Protein AF-A0A3A5H5G9-F1 (afdb_monomer_lite)

Secondary structure (DSSP, 8-state):
-GGGSSSEEEEEEE-TT-B-TTT-PBPSEEEEEEEETTS-EEEEEEE-S---HHHHHHHHHHHTT-TTEEEE--TTS-SSEEEEEEE-SSEEEEEEEEEETTEEEEEEEEEEPPPPP-PPP----------------TT---HHHHHHHHHHHHHHHHHHHT-

Radius of gyration: 18.49 Å; chains: 1; bounding box: 50×36×54 Å

Structure (mmCIF, N/CA/C/O backbone):
data_AF-A0A3A5H5G9-F1
#
_entry.id   AF-A0A3A5H5G9-F1
#
loop_
_atom_site.group_PDB
_atom_site.id
_atom_site.type_symbol
_atom_site.label_atom_id
_atom_site.label_alt_id
_atom_site.label_comp_id
_atom_site.label_asym_id
_atom_site.label_entity_id
_atom_site.label_seq_id
_atom_site.pdbx_PDB_ins_code
_atom_site.Cartn_x
_atom_site.Cartn_y
_atom_site.Cartn_z
_atom_site.occupancy
_atom_site.B_iso_or_equiv
_atom_site.auth_seq_id
_atom_site.auth_comp_id
_atom_site.auth_asym_id
_atom_site.auth_atom_id
_atom_site.pdbx_PDB_model_num
ATOM 1 N N . MET A 1 1 ? -12.504 4.705 -5.935 1.00 55.88 1 MET A N 1
ATOM 2 C CA . MET A 1 1 ? -11.274 4.891 -5.132 1.00 55.88 1 MET A CA 1
ATOM 3 C C . MET A 1 1 ? -11.557 4.994 -3.632 1.00 55.88 1 MET A C 1
ATOM 5 O O . MET A 1 1 ? -10.788 4.419 -2.883 1.00 55.88 1 MET A O 1
ATOM 9 N N . ALA A 1 2 ? -12.659 5.605 -3.176 1.00 57.72 2 ALA A N 1
ATOM 10 C CA . ALA A 1 2 ? -12.943 5.769 -1.741 1.00 57.72 2 ALA A CA 1
ATOM 11 C C . ALA A 1 2 ? -13.341 4.500 -0.949 1.00 57.72 2 ALA A C 1
ATOM 13 O O . ALA A 1 2 ? -13.167 4.464 0.260 1.00 57.72 2 ALA A O 1
ATOM 14 N N . ALA A 1 3 ? -13.788 3.431 -1.620 1.00 69.56 3 ALA A N 1
ATOM 15 C CA . ALA A 1 3 ? -14.362 2.232 -0.986 1.00 69.56 3 ALA A CA 1
ATOM 16 C C . ALA A 1 3 ? -13.456 1.481 0.023 1.00 69.56 3 ALA A C 1
ATOM 18 O O . ALA A 1 3 ? -13.912 0.542 0.670 1.00 69.56 3 ALA A O 1
ATOM 19 N N . ALA A 1 4 ? -12.182 1.859 0.169 1.00 71.69 4 ALA A N 1
ATOM 20 C CA . ALA A 1 4 ? -11.299 1.329 1.208 1.00 71.69 4 ALA A CA 1
ATOM 21 C C . ALA A 1 4 ? -11.714 1.714 2.631 1.00 71.69 4 ALA A C 1
ATOM 23 O O . ALA A 1 4 ? -11.489 0.936 3.563 1.00 71.69 4 ALA A O 1
ATOM 24 N N . VAL A 1 5 ? -12.272 2.916 2.790 1.00 76.81 5 VAL A N 1
ATOM 25 C CA . VAL A 1 5 ? -12.586 3.534 4.085 1.00 76.81 5 VAL A CA 1
ATOM 26 C C . VAL A 1 5 ? -14.085 3.796 4.251 1.00 76.81 5 VAL A C 1
ATOM 28 O O . VAL A 1 5 ? -14.472 4.600 5.087 1.00 76.81 5 VAL A O 1
ATOM 31 N N . ASP A 1 6 ? -14.913 3.094 3.467 1.00 77.06 6 ASP A N 1
ATOM 32 C CA . ASP A 1 6 ? -16.340 3.378 3.281 1.00 77.06 6 ASP A CA 1
ATOM 33 C C . ASP A 1 6 ? -16.549 4.764 2.620 1.00 77.06 6 ASP A C 1
ATOM 35 O O . ASP A 1 6 ? -15.922 5.025 1.587 1.00 77.06 6 ASP A O 1
ATOM 39 N N . GLU A 1 7 ? -17.424 5.631 3.142 1.00 72.19 7 GLU A N 1
ATOM 40 C CA . GLU A 1 7 ? -17.511 7.032 2.689 1.00 72.19 7 GLU A CA 1
ATOM 41 C C . GLU A 1 7 ? -16.361 7.845 3.315 1.00 72.19 7 GLU A C 1
ATOM 43 O O . GLU A 1 7 ? -16.201 7.824 4.540 1.00 72.19 7 GLU A O 1
ATOM 48 N N . PRO A 1 8 ? -15.533 8.542 2.513 1.00 71.25 8 PRO A N 1
ATOM 49 C CA . PRO A 1 8 ? -14.397 9.284 3.031 1.00 71.25 8 PRO A CA 1
ATOM 50 C C . PRO A 1 8 ? -14.873 10.613 3.624 1.00 71.25 8 PRO A C 1
ATOM 52 O O . PRO A 1 8 ? -15.578 11.377 2.962 1.00 71.25 8 PRO A O 1
ATOM 55 N N . ASP A 1 9 ? -14.433 10.938 4.835 1.00 79.56 9 ASP A N 1
ATOM 56 C CA . ASP A 1 9 ? -14.681 12.256 5.432 1.00 79.56 9 ASP A CA 1
ATOM 57 C C . ASP A 1 9 ? -13.660 13.297 4.943 1.00 79.56 9 ASP A C 1
ATOM 59 O O . ASP A 1 9 ? -13.956 14.494 4.866 1.00 79.56 9 ASP A O 1
ATOM 63 N N . ALA A 1 10 ? -12.475 12.837 4.533 1.00 77.12 10 ALA A N 1
ATOM 64 C CA . ALA A 1 10 ? -11.434 13.650 3.926 1.00 77.12 10 ALA A CA 1
ATOM 65 C C . ALA A 1 10 ? -10.683 12.907 2.809 1.00 77.12 10 ALA A C 1
ATOM 67 O O . ALA A 1 10 ? -10.420 11.706 2.860 1.00 77.12 10 ALA A O 1
ATOM 68 N N . THR A 1 11 ? -10.286 13.658 1.777 1.00 77.69 11 THR A N 1
ATOM 69 C CA . THR A 1 11 ? -9.398 13.182 0.707 1.00 77.69 11 THR A CA 1
ATOM 70 C C . THR A 1 11 ? -8.274 14.186 0.485 1.00 77.69 11 THR A C 1
ATOM 72 O O . THR A 1 11 ? -8.517 15.391 0.391 1.00 77.69 11 THR A O 1
ATOM 75 N N . ARG A 1 12 ? -7.039 13.692 0.374 1.00 81.50 12 ARG A N 1
ATOM 76 C CA . ARG A 1 12 ? -5.847 14.490 0.053 1.00 81.50 12 ARG A CA 1
ATOM 77 C C . ARG A 1 12 ? -5.119 13.892 -1.147 1.00 81.50 12 ARG A C 1
ATOM 79 O O . ARG A 1 12 ? -5.053 12.670 -1.278 1.00 81.50 12 ARG A O 1
ATOM 86 N N . HIS A 1 13 ? -4.558 14.760 -1.981 1.00 75.31 13 HIS A N 1
ATOM 87 C CA . HIS A 1 13 ? -3.780 14.399 -3.163 1.00 75.31 13 HIS A CA 1
ATOM 88 C C . HIS A 1 13 ? -2.426 15.100 -3.110 1.00 75.31 13 HIS A C 1
ATOM 90 O O . HIS A 1 13 ? -2.359 16.227 -2.623 1.00 75.31 13 HIS A O 1
ATOM 96 N N . TYR A 1 14 ? -1.392 14.436 -3.620 1.00 68.00 14 TYR A N 1
ATOM 97 C CA . TYR A 1 14 ? -0.047 14.993 -3.743 1.00 68.00 14 TYR A CA 1
ATOM 98 C C . TYR A 1 14 ? 0.470 14.796 -5.162 1.00 68.00 14 TYR A C 1
ATOM 100 O O . TYR A 1 14 ? 0.420 13.680 -5.691 1.00 68.00 14 TYR A O 1
ATOM 108 N N . ALA A 1 15 ? 0.963 15.877 -5.760 1.00 66.25 15 ALA A N 1
ATOM 109 C CA . ALA A 1 15 ? 1.697 15.857 -7.018 1.00 66.25 15 ALA A CA 1
ATOM 110 C C . ALA A 1 15 ? 3.215 15.918 -6.785 1.00 66.25 15 ALA A C 1
ATOM 112 O O . ALA A 1 15 ? 3.695 16.327 -5.725 1.00 66.25 15 ALA A O 1
ATOM 113 N N . ASN A 1 16 ? 3.983 15.556 -7.815 1.00 60.53 16 ASN A N 1
ATOM 114 C CA . ASN A 1 16 ? 5.435 15.705 -7.788 1.00 60.53 16 ASN A CA 1
ATOM 115 C C . ASN A 1 16 ? 5.824 17.180 -7.547 1.00 60.53 16 ASN A C 1
ATOM 117 O O . ASN A 1 16 ? 5.379 18.072 -8.270 1.00 60.53 16 ASN A O 1
ATOM 121 N N . GLY A 1 17 ? 6.654 17.421 -6.534 1.00 60.59 17 GLY A N 1
ATOM 122 C CA . GLY A 1 17 ? 7.120 18.732 -6.096 1.00 60.59 17 GLY A CA 1
ATOM 123 C C . GLY A 1 17 ? 6.341 19.333 -4.922 1.00 60.59 17 GLY A C 1
ATOM 124 O O . GLY A 1 17 ? 6.745 20.383 -4.421 1.00 60.59 17 GLY A O 1
ATOM 125 N N . GLU A 1 18 ? 5.259 18.702 -4.456 1.00 71.38 18 GLU A N 1
ATOM 126 C CA . GLU A 1 18 ? 4.452 19.216 -3.341 1.00 71.38 18 GLU A CA 1
ATOM 127 C C . GLU A 1 18 ? 4.971 18.759 -1.970 1.00 71.38 18 GLU A C 1
ATOM 129 O O . GLU A 1 18 ? 5.506 17.665 -1.820 1.00 71.38 18 GLU A O 1
ATOM 134 N N . LEU A 1 19 ? 4.804 19.595 -0.941 1.00 68.81 19 LEU A N 1
ATOM 135 C CA . LEU A 1 19 ? 5.178 19.253 0.433 1.00 68.81 19 LEU A CA 1
ATOM 136 C C . LEU A 1 19 ? 4.131 18.313 1.050 1.00 68.81 19 LEU A C 1
ATOM 138 O O . LEU A 1 19 ? 2.964 18.684 1.174 1.00 68.81 19 LEU A O 1
ATOM 142 N N . SER A 1 20 ? 4.553 17.133 1.500 1.00 61.38 20 SER A N 1
ATOM 143 C CA . SER A 1 20 ? 3.732 16.224 2.304 1.00 61.38 20 SER A CA 1
ATOM 144 C C . SER A 1 20 ? 3.663 16.735 3.754 1.00 61.38 20 SER A C 1
ATOM 146 O O . SER A 1 20 ? 4.683 16.721 4.440 1.00 61.38 20 SER A O 1
ATOM 148 N N . PRO A 1 21 ? 2.505 17.177 4.280 1.00 59.41 21 PRO A N 1
ATOM 149 C CA . PRO A 1 21 ? 2.384 17.689 5.647 1.00 59.41 21 PRO A CA 1
ATOM 150 C C . PRO A 1 21 ? 2.563 16.605 6.722 1.00 59.41 21 PRO A C 1
ATOM 152 O O . PRO A 1 21 ? 2.915 16.933 7.851 1.00 59.41 21 PRO A O 1
ATOM 155 N N . ASP A 1 22 ? 2.355 15.328 6.377 1.00 64.69 22 ASP A N 1
ATOM 156 C CA . ASP A 1 22 ? 2.505 14.200 7.308 1.00 64.69 22 ASP A CA 1
ATOM 157 C C . ASP A 1 22 ? 3.983 13.878 7.591 1.00 64.69 22 ASP A C 1
ATOM 159 O O . ASP A 1 22 ? 4.318 13.426 8.687 1.00 64.69 22 ASP A O 1
ATOM 163 N N . THR A 1 23 ? 4.862 14.071 6.599 1.00 63.69 23 THR A N 1
ATOM 164 C CA . THR A 1 23 ? 6.290 13.711 6.696 1.00 63.69 23 THR A CA 1
ATOM 165 C C . THR A 1 23 ? 7.225 14.919 6.661 1.00 63.69 23 THR A C 1
ATOM 167 O O . THR A 1 23 ? 8.324 14.851 7.201 1.00 63.69 23 THR A O 1
ATOM 170 N N . GLY A 1 24 ? 6.782 16.040 6.085 1.00 58.66 24 GLY A N 1
ATOM 171 C CA . GLY A 1 24 ? 7.594 17.232 5.838 1.00 58.66 24 GLY A CA 1
ATOM 172 C C . GLY A 1 24 ? 8.472 17.150 4.583 1.00 58.66 24 GLY A C 1
ATOM 173 O O . GLY A 1 24 ? 9.298 18.038 4.380 1.00 58.66 24 GLY A O 1
ATOM 174 N N . ASP A 1 25 ? 8.308 16.120 3.747 1.00 54.19 25 ASP A N 1
ATOM 175 C CA . ASP A 1 25 ? 9.143 15.885 2.561 1.00 54.19 25 ASP A CA 1
ATOM 176 C C . ASP A 1 25 ? 8.525 16.455 1.278 1.00 54.19 25 ASP A C 1
ATOM 178 O O . ASP A 1 25 ? 7.303 16.557 1.155 1.00 54.19 25 ASP A O 1
ATOM 182 N N . ILE A 1 26 ? 9.368 16.779 0.289 1.00 57.97 26 ILE A N 1
ATOM 183 C CA . ILE A 1 26 ? 8.915 17.067 -1.080 1.00 57.97 26 ILE A CA 1
ATOM 184 C C . ILE A 1 26 ? 8.575 15.739 -1.760 1.00 57.97 26 ILE A C 1
ATOM 186 O O . ILE A 1 26 ? 9.443 14.876 -1.933 1.00 57.97 26 ILE A O 1
ATOM 190 N N . ALA A 1 27 ? 7.317 15.587 -2.163 1.00 57.62 27 ALA A N 1
ATOM 191 C CA . ALA A 1 27 ? 6.826 14.430 -2.886 1.00 57.62 27 ALA A CA 1
ATOM 192 C C . ALA A 1 27 ? 7.541 14.333 -4.237 1.00 57.62 27 ALA A C 1
ATOM 194 O O . ALA A 1 27 ? 7.407 15.202 -5.088 1.00 57.62 27 ALA A O 1
ATOM 195 N N . HIS A 1 28 ? 8.280 13.252 -4.463 1.00 52.00 28 HIS A N 1
ATOM 196 C CA . HIS A 1 28 ? 8.764 12.873 -5.796 1.00 52.00 28 HIS A CA 1
ATOM 197 C C . HIS A 1 28 ? 7.803 11.853 -6.443 1.00 52.00 28 HIS A C 1
ATOM 199 O O . HIS A 1 28 ? 8.189 11.069 -7.309 1.00 52.00 28 HIS A O 1
ATOM 205 N N . GLU A 1 29 ? 6.554 11.831 -5.969 1.00 60.25 29 GLU A N 1
ATOM 206 C CA . GLU A 1 29 ? 5.591 10.735 -6.082 1.00 60.25 29 GLU A CA 1
ATOM 207 C C . GLU A 1 29 ? 4.176 11.300 -6.258 1.00 60.25 29 GLU A C 1
ATOM 209 O O . GLU A 1 29 ? 3.896 12.428 -5.846 1.00 60.25 29 GLU A O 1
ATOM 214 N N . TYR A 1 30 ? 3.280 10.504 -6.843 1.00 68.81 30 TYR A N 1
ATOM 215 C CA . TYR A 1 30 ? 1.847 10.806 -6.864 1.00 68.81 30 TYR A CA 1
ATOM 216 C C . TYR A 1 30 ? 1.155 10.008 -5.769 1.00 68.81 30 TYR A C 1
ATOM 218 O O . TYR A 1 30 ? 1.330 8.789 -5.704 1.00 68.81 30 TYR A O 1
ATOM 226 N N . GLY A 1 31 ? 0.374 10.677 -4.923 1.00 79.19 31 GLY A N 1
ATOM 227 C CA . GLY A 1 31 ? -0.251 10.046 -3.764 1.00 79.19 31 GLY A CA 1
ATOM 228 C C . GLY A 1 31 ? -1.706 10.440 -3.562 1.00 79.19 31 GLY A C 1
ATOM 229 O O . GLY A 1 31 ? -2.057 11.608 -3.710 1.00 79.19 31 GLY A O 1
ATOM 230 N N . CYS A 1 32 ? -2.532 9.479 -3.153 1.00 82.94 32 CYS A N 1
ATOM 231 C CA . CYS A 1 32 ? -3.885 9.718 -2.652 1.00 82.94 32 CYS A CA 1
ATOM 232 C C . CYS A 1 32 ? -3.997 9.185 -1.224 1.00 82.94 32 CYS A C 1
ATOM 234 O O . CYS A 1 32 ? -3.588 8.054 -0.947 1.00 82.94 32 CYS A O 1
ATOM 236 N N . ILE A 1 33 ? -4.584 9.977 -0.330 1.00 86.50 33 ILE A N 1
ATOM 237 C CA . ILE A 1 33 ? -4.940 9.558 1.028 1.00 86.50 33 ILE A CA 1
ATOM 238 C C . ILE A 1 33 ? -6.442 9.748 1.213 1.00 86.50 33 ILE A C 1
ATOM 240 O O . ILE A 1 33 ? -6.964 10.830 0.942 1.00 86.50 33 ILE A O 1
ATOM 244 N N . PHE A 1 34 ? -7.100 8.706 1.707 1.00 86.62 34 PHE A N 1
ATOM 245 C CA . PHE A 1 34 ? -8.508 8.698 2.079 1.00 86.62 34 PHE A CA 1
ATOM 246 C C . PHE A 1 34 ? -8.597 8.388 3.568 1.00 86.62 34 PHE A C 1
ATOM 248 O O . PHE A 1 34 ? -8.109 7.341 4.002 1.00 86.62 34 PHE A O 1
ATOM 255 N N . ASP A 1 35 ? -9.197 9.289 4.330 1.00 86.12 35 ASP A N 1
ATOM 256 C CA . ASP A 1 35 ? -9.562 9.046 5.721 1.00 86.12 35 ASP A CA 1
ATOM 257 C C . ASP A 1 35 ? -11.062 8.730 5.763 1.00 86.12 35 ASP A C 1
ATOM 259 O O . ASP A 1 35 ? -11.841 9.288 4.986 1.00 86.12 35 ASP A O 1
ATOM 263 N N . GLY A 1 36 ? -11.444 7.749 6.578 1.00 82.19 36 GLY A N 1
ATOM 264 C CA . GLY A 1 36 ? -12.840 7.395 6.815 1.00 82.19 36 GLY A CA 1
ATOM 265 C C . GLY A 1 36 ? -13.243 7.656 8.256 1.00 82.19 36 GLY A C 1
ATOM 266 O O . GLY A 1 36 ? -12.422 7.580 9.175 1.00 82.19 36 GLY A O 1
ATOM 267 N N . GLU A 1 37 ? -14.544 7.849 8.462 1.00 75.75 37 GLU A N 1
ATOM 268 C CA . GLU A 1 37 ? -15.143 8.225 9.752 1.00 75.75 37 GLU A CA 1
ATOM 269 C C . GLU A 1 37 ? -14.802 7.259 10.903 1.00 75.75 37 GLU A C 1
ATOM 271 O O . GLU A 1 37 ? -14.806 7.624 12.079 1.00 75.75 37 GLU A O 1
ATOM 276 N N . THR A 1 38 ? -14.474 6.005 10.583 1.00 78.31 38 THR A N 1
ATOM 277 C CA . THR A 1 38 ? -14.151 4.954 11.559 1.00 78.31 38 THR A CA 1
ATOM 278 C C . THR A 1 38 ? -12.672 4.937 11.968 1.00 78.31 38 THR A C 1
ATOM 280 O O . THR A 1 38 ? -12.227 3.987 12.618 1.00 78.31 38 THR A O 1
ATOM 283 N N . GLY A 1 39 ? -11.880 5.920 11.530 1.00 83.06 39 GLY A N 1
ATOM 284 C CA . GLY A 1 39 ? -10.430 5.978 11.732 1.00 83.06 39 GLY A CA 1
ATOM 285 C C . GLY A 1 39 ? -9.630 5.046 10.817 1.00 83.06 39 GLY A C 1
ATOM 286 O O . GLY A 1 39 ? -8.455 4.793 11.082 1.00 83.06 39 GLY A O 1
ATOM 287 N N . LEU A 1 40 ? -10.254 4.504 9.765 1.00 89.94 40 LEU A N 1
ATOM 288 C CA . LEU A 1 40 ? -9.528 3.817 8.700 1.00 89.94 40 LEU A CA 1
ATOM 289 C C . LEU A 1 40 ? -8.841 4.858 7.816 1.00 89.94 40 LEU A C 1
ATOM 291 O O . LEU A 1 40 ? -9.477 5.811 7.381 1.00 89.94 40 LEU A O 1
ATOM 295 N N . THR A 1 41 ? -7.573 4.627 7.492 1.00 91.56 41 THR A N 1
ATOM 296 C CA . THR A 1 41 ? -6.846 5.444 6.514 1.00 91.56 41 THR A CA 1
ATOM 297 C C . THR A 1 41 ? -6.344 4.550 5.396 1.00 91.56 41 THR A C 1
ATOM 299 O O . THR A 1 41 ? -5.616 3.584 5.648 1.00 91.56 41 THR A O 1
ATOM 302 N N . ALA A 1 42 ? -6.687 4.892 4.159 1.00 92.25 42 ALA A N 1
ATOM 303 C CA . ALA A 1 42 ? -6.180 4.246 2.961 1.00 92.25 42 ALA A CA 1
ATOM 304 C C . ALA A 1 42 ? -5.223 5.180 2.218 1.00 92.25 42 ALA A C 1
ATOM 306 O O . ALA A 1 42 ? -5.511 6.363 2.041 1.00 92.25 42 ALA A O 1
ATOM 307 N N . LYS A 1 43 ? -4.073 4.660 1.787 1.00 93.00 43 LYS A N 1
ATOM 308 C CA . LYS A 1 43 ? -3.067 5.421 1.037 1.00 93.00 43 LYS A CA 1
ATOM 309 C C . LYS A 1 43 ? -2.656 4.663 -0.216 1.00 93.00 43 LYS A C 1
ATOM 311 O O . LYS A 1 43 ? -2.464 3.451 -0.159 1.00 93.00 43 LYS A O 1
ATOM 316 N N . ALA A 1 44 ? -2.486 5.367 -1.323 1.00 90.38 44 ALA A N 1
ATOM 317 C CA . ALA A 1 44 ? -1.929 4.826 -2.556 1.00 90.38 44 ALA A CA 1
ATOM 318 C C . ALA A 1 44 ? -0.859 5.776 -3.086 1.00 90.38 44 ALA A C 1
ATOM 320 O O . ALA A 1 44 ? -1.071 6.985 -3.076 1.00 90.38 44 ALA A O 1
ATOM 321 N N . TRP A 1 45 ? 0.263 5.219 -3.530 1.00 88.38 45 TRP A N 1
ATOM 322 C CA . TRP A 1 45 ? 1.447 5.944 -3.973 1.00 88.38 45 TRP A CA 1
ATOM 323 C C . TRP A 1 45 ? 2.003 5.324 -5.251 1.00 88.38 45 TRP A C 1
ATOM 325 O O . TRP A 1 45 ? 2.075 4.096 -5.371 1.00 88.38 45 TRP A O 1
ATOM 335 N N . VAL A 1 46 ? 2.429 6.179 -6.175 1.00 85.50 46 VAL A N 1
ATOM 336 C CA . VAL A 1 46 ? 3.177 5.808 -7.378 1.00 85.50 46 VAL A CA 1
ATOM 337 C C . VAL A 1 46 ? 4.559 6.438 -7.294 1.00 85.50 46 VAL A C 1
ATOM 339 O O . VAL A 1 46 ? 4.686 7.664 -7.221 1.00 85.50 46 VAL A O 1
ATOM 342 N N . PHE A 1 47 ? 5.587 5.596 -7.343 1.00 80.31 47 PHE A N 1
ATOM 343 C CA . PHE A 1 47 ? 6.972 6.037 -7.423 1.00 80.31 47 PHE A CA 1
ATOM 344 C C . PHE A 1 47 ? 7.278 6.470 -8.863 1.00 80.31 47 PHE A C 1
ATOM 346 O O . PHE A 1 47 ? 7.154 5.668 -9.787 1.00 80.31 47 PHE A O 1
ATOM 353 N N . ALA A 1 48 ? 7.610 7.750 -9.063 1.00 67.31 48 ALA A N 1
ATOM 354 C CA . ALA A 1 48 ? 7.708 8.342 -10.401 1.00 67.31 48 ALA A CA 1
ATOM 355 C C . ALA A 1 48 ? 8.953 7.924 -11.217 1.00 67.31 48 ALA A C 1
ATOM 357 O O . ALA A 1 48 ? 8.847 7.850 -12.443 1.00 67.31 48 ALA A O 1
ATOM 358 N N . PRO A 1 49 ? 10.133 7.667 -10.617 1.00 78.88 49 PRO A N 1
ATOM 359 C CA . PRO A 1 49 ? 11.251 7.086 -11.355 1.00 78.88 49 PRO A CA 1
ATOM 360 C C . PRO A 1 49 ? 10.959 5.645 -11.812 1.00 78.88 49 PRO A C 1
ATOM 362 O O . PRO A 1 49 ? 10.426 4.871 -11.014 1.00 78.88 49 PRO A O 1
ATOM 365 N N . PRO A 1 50 ? 11.371 5.248 -13.033 1.00 86.38 50 PRO A N 1
ATOM 366 C CA . PRO A 1 50 ? 11.281 3.860 -13.473 1.00 86.38 50 PRO A CA 1
ATOM 367 C C . PRO A 1 50 ? 12.044 2.916 -12.539 1.00 86.38 50 PRO A C 1
ATOM 369 O O . PRO A 1 50 ? 13.205 3.160 -12.198 1.00 86.38 50 PRO A O 1
ATOM 372 N N . VAL A 1 51 ? 11.409 1.809 -12.167 1.00 91.69 51 VAL A N 1
ATOM 373 C CA . VAL A 1 51 ? 11.979 0.745 -11.341 1.00 91.69 51 VAL A CA 1
ATOM 374 C C . VAL A 1 51 ? 12.196 -0.488 -12.207 1.00 91.69 51 VAL A C 1
ATOM 376 O O . VAL A 1 51 ? 11.289 -0.985 -12.869 1.00 91.69 51 VAL A O 1
ATOM 379 N N . THR A 1 52 ? 13.426 -1.000 -12.214 1.00 94.19 52 THR A N 1
ATOM 380 C CA . THR A 1 52 ? 13.757 -2.219 -12.959 1.00 94.19 52 THR A CA 1
ATOM 381 C C . THR A 1 52 ? 13.267 -3.467 -12.212 1.00 94.19 52 THR A C 1
ATOM 383 O O . THR A 1 52 ? 13.122 -3.430 -10.989 1.00 94.19 52 THR A O 1
ATOM 386 N N . PRO A 1 53 ? 13.078 -4.614 -12.891 1.00 96.19 53 PRO A N 1
ATOM 387 C CA . PRO A 1 53 ? 12.709 -5.866 -12.221 1.00 96.19 53 PRO A CA 1
ATOM 388 C C . PRO A 1 53 ? 13.694 -6.311 -11.125 1.00 96.19 53 PRO A C 1
ATOM 390 O O . PRO A 1 53 ? 13.278 -6.823 -10.082 1.00 96.19 53 PRO A O 1
ATOM 393 N N . ASP A 1 54 ? 14.995 -6.083 -11.329 1.00 96.69 54 ASP A N 1
ATOM 394 C CA . ASP A 1 54 ? 16.032 -6.400 -10.339 1.00 96.69 54 ASP A CA 1
ATOM 395 C C . ASP A 1 54 ? 15.906 -5.521 -9.093 1.00 96.69 54 ASP A C 1
ATOM 397 O O . ASP A 1 54 ? 16.002 -6.015 -7.967 1.00 96.69 54 ASP A O 1
ATOM 401 N N . GLU A 1 55 ? 15.652 -4.226 -9.285 1.00 95.56 55 GLU A N 1
ATOM 402 C CA . GLU A 1 55 ? 15.442 -3.298 -8.179 1.00 95.56 55 GLU A CA 1
ATOM 403 C C . GLU A 1 55 ? 14.138 -3.611 -7.440 1.00 95.56 55 GLU A C 1
ATOM 405 O O . GLU A 1 55 ? 14.130 -3.728 -6.216 1.00 95.56 55 GLU A O 1
ATOM 410 N N . ALA A 1 56 ? 13.056 -3.884 -8.169 1.00 96.06 56 ALA A N 1
ATOM 411 C CA . ALA A 1 56 ? 11.788 -4.315 -7.591 1.00 96.06 56 ALA A CA 1
ATOM 412 C C . ALA A 1 56 ? 11.944 -5.590 -6.740 1.00 96.06 56 ALA A C 1
ATOM 414 O O . ALA A 1 56 ? 11.371 -5.699 -5.655 1.00 96.06 56 ALA A O 1
ATOM 415 N N . THR A 1 57 ? 12.780 -6.539 -7.173 1.00 97.44 57 THR A N 1
ATOM 416 C CA . THR A 1 57 ? 13.090 -7.752 -6.398 1.00 97.44 57 THR A CA 1
ATOM 417 C C . THR A 1 57 ? 13.808 -7.424 -5.085 1.00 97.44 57 THR A C 1
ATOM 419 O O . THR A 1 57 ? 13.517 -8.034 -4.050 1.00 97.44 57 THR A O 1
ATOM 422 N N . ARG A 1 58 ? 14.718 -6.441 -5.085 1.00 96.44 58 ARG A N 1
ATOM 423 C CA . ARG A 1 58 ? 15.376 -5.962 -3.856 1.00 96.44 58 ARG A CA 1
ATOM 424 C C . ARG A 1 58 ? 14.378 -5.295 -2.918 1.00 96.44 58 ARG A C 1
ATOM 426 O O . ARG A 1 58 ? 14.336 -5.663 -1.745 1.00 96.44 58 ARG A O 1
ATOM 433 N N . LEU A 1 59 ? 13.525 -4.416 -3.442 1.00 95.06 59 LEU A N 1
ATOM 434 C CA . LEU A 1 59 ? 12.474 -3.743 -2.674 1.00 95.06 59 LEU A CA 1
ATOM 435 C C . LEU A 1 59 ? 11.512 -4.749 -2.021 1.00 95.06 59 LEU A C 1
ATOM 437 O O . LEU A 1 59 ? 11.183 -4.612 -0.840 1.00 95.06 59 LEU A O 1
ATOM 441 N N . VAL A 1 60 ? 11.117 -5.807 -2.740 1.00 96.56 60 VAL A N 1
ATOM 442 C CA . VAL A 1 60 ? 10.335 -6.928 -2.182 1.00 96.56 60 VAL A CA 1
ATOM 443 C C . VAL A 1 60 ? 11.068 -7.592 -1.016 1.00 96.56 60 VAL A C 1
ATOM 445 O O . VAL A 1 60 ? 10.494 -7.776 0.063 1.00 96.56 60 VAL A O 1
ATOM 448 N N . ALA A 1 61 ? 12.342 -7.938 -1.207 1.00 95.62 61 ALA A N 1
ATOM 449 C CA . ALA A 1 61 ? 13.135 -8.617 -0.190 1.00 95.62 61 ALA A CA 1
ATOM 450 C C . ALA A 1 61 ? 13.366 -7.753 1.061 1.00 95.62 61 ALA A C 1
ATOM 452 O O . ALA A 1 61 ? 13.442 -8.289 2.168 1.00 95.62 61 ALA A O 1
ATOM 453 N N . GLU A 1 62 ? 13.498 -6.438 0.908 1.00 94.19 62 GLU A N 1
ATOM 454 C CA . GLU A 1 62 ? 13.642 -5.489 2.015 1.00 94.19 62 GLU A CA 1
ATOM 455 C C . GLU A 1 62 ? 12.332 -5.303 2.780 1.00 94.19 62 GLU A C 1
ATOM 457 O O . GLU A 1 62 ? 12.310 -5.427 4.008 1.00 94.19 62 GLU A O 1
ATOM 462 N N . ALA A 1 63 ? 11.222 -5.100 2.069 1.00 92.56 63 ALA A N 1
ATOM 463 C CA . ALA A 1 63 ? 9.899 -4.961 2.672 1.00 92.56 63 ALA A CA 1
ATOM 464 C C . ALA A 1 63 ? 9.491 -6.205 3.483 1.00 92.56 63 ALA A C 1
ATOM 466 O O . ALA A 1 63 ? 8.891 -6.079 4.552 1.00 92.56 63 ALA A O 1
ATOM 467 N N . GLY A 1 64 ? 9.874 -7.405 3.035 1.00 90.69 64 GLY A N 1
ATOM 468 C CA . GLY A 1 64 ? 9.633 -8.656 3.762 1.00 90.69 64 GLY A CA 1
ATOM 469 C C . GLY A 1 64 ? 10.418 -8.812 5.074 1.00 90.69 64 GLY A C 1
ATOM 470 O O . GLY A 1 64 ? 10.113 -9.708 5.859 1.00 90.69 64 GLY A O 1
ATOM 471 N N . LYS A 1 65 ? 11.419 -7.961 5.343 1.00 92.19 65 LYS A N 1
ATOM 472 C CA . LYS A 1 65 ? 12.292 -8.041 6.534 1.00 92.19 65 LYS A CA 1
ATOM 473 C C . LYS A 1 65 ? 11.936 -7.029 7.625 1.00 92.19 65 LYS A C 1
ATOM 475 O O . LYS A 1 65 ? 12.635 -6.946 8.637 1.00 92.19 65 LYS A O 1
ATOM 480 N N . VAL A 1 66 ? 10.874 -6.246 7.442 1.00 91.19 66 VAL A N 1
ATOM 481 C CA . VAL A 1 66 ? 10.490 -5.210 8.407 1.00 91.19 66 VAL A CA 1
ATOM 482 C C . VAL A 1 66 ? 10.038 -5.852 9.724 1.00 91.19 66 VAL A C 1
ATOM 484 O O . VAL A 1 66 ? 9.149 -6.701 9.772 1.00 91.19 66 VAL A O 1
ATOM 487 N N . ARG A 1 67 ? 10.658 -5.428 10.830 1.00 89.62 67 ARG A N 1
ATOM 488 C CA . ARG A 1 67 ? 10.350 -5.930 12.175 1.00 89.62 67 ARG A CA 1
ATOM 489 C C . ARG A 1 67 ? 8.899 -5.620 12.551 1.00 89.62 67 ARG A C 1
ATOM 491 O O . ARG A 1 67 ? 8.450 -4.492 12.395 1.00 89.62 67 ARG A O 1
ATOM 498 N N . GLY A 1 68 ? 8.200 -6.601 13.121 1.00 89.81 68 GLY A N 1
ATOM 499 C CA . GLY A 1 68 ? 6.798 -6.444 13.535 1.00 89.81 68 GLY A CA 1
ATOM 500 C C . GLY A 1 68 ? 5.792 -6.587 12.389 1.00 89.81 68 GLY A C 1
ATOM 501 O O . GLY A 1 68 ? 4.587 -6.479 12.621 1.00 89.81 68 GLY A O 1
ATOM 502 N N . CYS A 1 69 ? 6.274 -6.879 11.180 1.00 95.12 69 CYS A N 1
ATOM 503 C CA . CYS A 1 69 ? 5.453 -7.194 10.025 1.00 95.12 69 CYS A CA 1
ATOM 504 C C . CYS A 1 69 ? 5.521 -8.687 9.712 1.00 95.12 69 CYS A C 1
ATOM 506 O O . CYS A 1 69 ? 6.545 -9.337 9.915 1.00 95.12 69 CYS A O 1
ATOM 508 N N . GLN A 1 70 ? 4.406 -9.230 9.242 1.00 94.69 70 GLN A N 1
ATOM 509 C CA . GLN A 1 70 ? 4.314 -10.583 8.710 1.00 94.69 70 GLN A CA 1
ATOM 510 C C . GLN A 1 70 ? 4.009 -10.506 7.214 1.00 94.69 70 GLN A C 1
ATOM 512 O O . GLN A 1 70 ? 3.224 -9.638 6.819 1.00 94.69 70 GLN A O 1
ATOM 517 N N . PRO A 1 71 ? 4.600 -11.376 6.382 1.00 94.62 71 PRO A N 1
ATOM 518 C CA . PRO A 1 71 ? 4.219 -11.460 4.982 1.00 94.62 71 PRO A CA 1
ATOM 519 C C . PRO A 1 71 ? 2.764 -11.929 4.858 1.00 94.62 71 PRO A C 1
ATOM 521 O O . PRO A 1 71 ? 2.299 -12.767 5.635 1.00 94.62 71 PRO A O 1
ATOM 524 N N . VAL A 1 72 ? 2.059 -11.391 3.871 1.00 95.38 72 VAL A N 1
ATOM 525 C CA . VAL A 1 72 ? 0.743 -11.865 3.422 1.00 95.38 72 VAL A CA 1
ATOM 526 C C . VAL A 1 72 ? 0.784 -12.079 1.911 1.00 95.38 72 VAL A C 1
ATOM 528 O O . VAL A 1 72 ? 1.687 -11.572 1.242 1.00 95.38 72 VAL A O 1
ATOM 531 N N . ASP A 1 73 ? -0.165 -12.854 1.389 1.00 93.75 73 ASP A N 1
ATOM 532 C CA . ASP A 1 73 ? -0.325 -13.057 -0.054 1.00 93.75 73 ASP A CA 1
ATOM 533 C C . ASP A 1 73 ? -0.443 -11.687 -0.746 1.00 93.75 73 ASP A C 1
ATOM 535 O O . ASP A 1 73 ? -1.327 -10.927 -0.354 1.00 93.75 73 ASP A O 1
ATOM 539 N N . PRO A 1 74 ? 0.442 -11.323 -1.699 1.00 91.12 74 PRO A N 1
ATOM 540 C CA . PRO A 1 74 ? 0.375 -10.040 -2.396 1.00 91.12 74 PRO A CA 1
ATOM 541 C C . PRO A 1 74 ? -0.816 -9.932 -3.362 1.00 91.12 74 PRO A C 1
ATOM 543 O O . PRO A 1 74 ? -1.020 -8.857 -3.929 1.00 91.12 74 PRO A O 1
ATOM 546 N N . HIS A 1 75 ? -1.585 -11.011 -3.552 1.00 87.25 75 HIS A N 1
ATOM 547 C CA . HIS A 1 75 ? -2.591 -11.152 -4.599 1.00 87.25 75 HIS A CA 1
ATOM 548 C C . HIS A 1 75 ? -1.986 -10.848 -5.984 1.00 87.25 75 HIS A C 1
ATOM 550 O O . HIS A 1 75 ? -0.796 -11.064 -6.212 1.00 87.25 75 HIS A O 1
ATOM 556 N N . ASP A 1 76 ? -2.784 -10.311 -6.908 1.00 89.31 76 ASP A N 1
ATOM 557 C CA . ASP A 1 76 ? -2.348 -9.916 -8.253 1.00 89.31 76 ASP A CA 1
ATOM 558 C C . ASP A 1 76 ? -1.750 -8.492 -8.293 1.00 89.31 76 ASP A C 1
ATOM 560 O O . ASP A 1 76 ? -1.840 -7.792 -9.305 1.00 89.31 76 ASP A O 1
ATOM 564 N N . PHE A 1 77 ? -1.164 -8.009 -7.189 1.00 92.25 77 PHE A N 1
ATOM 565 C CA . PHE A 1 77 ? -0.642 -6.641 -7.088 1.00 92.25 77 PHE A CA 1
ATOM 566 C C . PHE A 1 77 ? 0.741 -6.483 -7.750 1.00 92.25 77 PHE A C 1
ATOM 568 O O . PHE A 1 77 ? 1.723 -6.136 -7.099 1.00 92.25 77 PHE A O 1
ATOM 575 N N . GLY A 1 78 ? 0.818 -6.718 -9.060 1.00 93.56 78 GLY A N 1
ATOM 576 C CA . GLY A 1 78 ? 2.032 -6.534 -9.862 1.00 93.56 78 GLY A CA 1
ATOM 577 C C . GLY A 1 78 ? 3.025 -7.697 -9.764 1.00 93.56 78 GLY A C 1
ATOM 578 O O . GLY A 1 78 ? 2.760 -8.722 -9.137 1.00 93.56 78 GLY A O 1
ATOM 579 N N . SER A 1 79 ? 4.180 -7.562 -10.421 1.00 94.88 79 SER A N 1
ATOM 580 C CA . SER A 1 79 ? 5.231 -8.587 -10.426 1.00 94.88 79 SER A CA 1
ATOM 581 C C . SER A 1 79 ? 6.620 -7.990 -10.705 1.00 94.88 79 SER A C 1
ATOM 583 O O . SER A 1 79 ? 6.838 -7.479 -11.805 1.00 94.88 79 SER A O 1
ATOM 585 N N . PRO A 1 80 ? 7.596 -8.114 -9.782 1.00 96.56 80 PRO A N 1
ATOM 586 C CA . PRO A 1 80 ? 7.496 -8.764 -8.470 1.00 96.56 80 PRO A CA 1
ATOM 587 C C . PRO A 1 80 ? 6.678 -7.933 -7.465 1.00 96.56 80 PRO A C 1
ATOM 589 O O . PRO A 1 80 ? 6.522 -6.723 -7.637 1.00 96.56 80 PRO A O 1
ATOM 592 N N . ALA A 1 81 ? 6.163 -8.587 -6.416 1.00 97.06 81 ALA A N 1
ATOM 593 C CA . ALA A 1 81 ? 5.284 -7.967 -5.423 1.00 97.06 81 ALA A CA 1
ATOM 594 C C . ALA A 1 81 ? 5.438 -8.552 -4.009 1.00 97.06 81 ALA A C 1
ATOM 596 O O . ALA A 1 81 ? 5.954 -9.656 -3.820 1.00 97.06 81 ALA A O 1
ATOM 597 N N . VAL A 1 82 ? 4.969 -7.802 -3.009 1.00 97.12 82 VAL A N 1
ATOM 598 C CA . VAL A 1 82 ? 4.947 -8.197 -1.595 1.00 97.12 82 VAL A CA 1
ATOM 599 C C . VAL A 1 82 ? 3.754 -7.592 -0.859 1.00 97.12 82 VAL A C 1
ATOM 601 O O . VAL A 1 82 ? 3.474 -6.396 -0.969 1.00 97.12 82 VAL A O 1
ATOM 604 N N . GLY A 1 83 ? 3.081 -8.417 -0.058 1.00 97.19 83 GLY A N 1
ATOM 605 C CA . GLY A 1 83 ? 2.102 -7.993 0.934 1.00 97.19 83 GLY A CA 1
ATOM 606 C C . GLY A 1 83 ? 2.695 -8.080 2.340 1.00 97.19 83 GLY A C 1
ATOM 607 O O . GLY A 1 83 ? 3.376 -9.047 2.685 1.00 97.19 83 GLY A O 1
ATOM 608 N N . THR A 1 84 ? 2.432 -7.080 3.179 1.00 97.38 84 THR A N 1
ATOM 609 C CA . THR A 1 84 ? 2.863 -7.060 4.587 1.00 97.38 84 THR A CA 1
ATOM 610 C C . THR A 1 84 ? 1.719 -6.660 5.508 1.00 97.38 84 THR A C 1
ATOM 612 O O . THR A 1 84 ? 0.990 -5.718 5.214 1.00 97.38 84 THR A O 1
ATOM 615 N N . LEU A 1 85 ? 1.591 -7.348 6.642 1.00 96.06 85 LEU A N 1
ATOM 616 C CA . LEU A 1 85 ? 0.704 -7.006 7.751 1.00 96.06 85 LEU A CA 1
ATOM 617 C C . LEU A 1 85 ? 1.556 -6.629 8.965 1.00 96.06 85 LEU A C 1
ATOM 619 O O . LEU A 1 85 ? 2.156 -7.494 9.607 1.00 96.06 85 LEU A O 1
ATOM 623 N N . CYS A 1 86 ? 1.587 -5.346 9.296 1.00 94.94 86 CYS A N 1
ATOM 624 C CA . CYS A 1 86 ? 2.335 -4.795 10.417 1.00 94.94 86 CYS A CA 1
ATOM 625 C C . CYS A 1 86 ? 1.396 -4.478 11.581 1.00 94.94 86 CYS A C 1
ATOM 627 O O . CYS A 1 86 ? 0.325 -3.901 11.380 1.00 94.94 86 CYS A O 1
ATOM 629 N N . ARG A 1 87 ? 1.792 -4.836 12.805 1.00 92.75 87 ARG A N 1
ATOM 630 C CA . ARG A 1 87 ? 1.034 -4.508 14.022 1.00 92.75 87 ARG A CA 1
ATOM 631 C C . ARG A 1 87 ? 1.877 -3.676 14.974 1.00 92.75 87 ARG A C 1
ATOM 633 O O . ARG A 1 87 ? 3.023 -4.020 15.256 1.00 92.75 87 ARG A O 1
ATOM 640 N N . THR A 1 88 ? 1.278 -2.618 15.498 1.00 89.62 88 THR A N 1
ATOM 641 C CA . THR A 1 88 ? 1.809 -1.815 16.602 1.00 89.62 88 THR A CA 1
ATOM 642 C C . THR A 1 88 ? 0.889 -1.950 17.819 1.00 89.62 88 THR A C 1
ATOM 644 O O . THR A 1 88 ? -0.086 -2.702 17.796 1.00 89.62 88 THR A O 1
ATOM 647 N N . SER A 1 89 ? 1.187 -1.231 18.903 1.00 88.06 89 SER A N 1
ATOM 648 C CA . SER A 1 89 ? 0.299 -1.161 20.069 1.00 88.06 89 SER A CA 1
ATOM 649 C C . SER A 1 89 ? -1.002 -0.397 19.804 1.00 88.06 89 SER A C 1
ATOM 651 O O . SER A 1 89 ? -1.924 -0.503 20.608 1.00 88.06 89 SER A O 1
ATOM 653 N N . THR A 1 90 ? -1.086 0.377 18.717 1.00 88.25 90 THR A N 1
ATOM 654 C CA . THR A 1 90 ? -2.222 1.265 18.423 1.00 88.25 90 THR A CA 1
ATOM 655 C C . THR A 1 90 ? -2.853 1.024 17.058 1.00 88.25 90 THR A C 1
ATOM 657 O O . THR A 1 90 ? -4.004 1.403 16.855 1.00 88.25 90 THR A O 1
ATOM 660 N N . THR A 1 91 ? -2.150 0.380 16.127 1.00 91.12 91 THR A N 1
ATOM 661 C CA . THR A 1 91 ? -2.615 0.191 14.749 1.00 91.12 91 THR A CA 1
ATOM 662 C C . THR A 1 91 ? -2.282 -1.183 14.181 1.00 91.12 91 THR A C 1
ATOM 664 O O . THR A 1 91 ? -1.330 -1.856 14.586 1.00 91.12 91 THR A O 1
ATOM 667 N N . THR A 1 92 ? -3.075 -1.591 13.196 1.00 93.38 92 THR A N 1
ATOM 668 C CA . THR A 1 92 ? -2.751 -2.662 12.256 1.00 93.38 92 THR A CA 1
ATOM 669 C C . THR A 1 92 ? -2.753 -2.079 10.849 1.00 93.38 92 THR A C 1
ATOM 671 O O . THR A 1 92 ? -3.730 -1.456 10.443 1.00 93.38 92 THR A O 1
ATOM 674 N N . THR A 1 93 ? -1.679 -2.303 10.099 1.0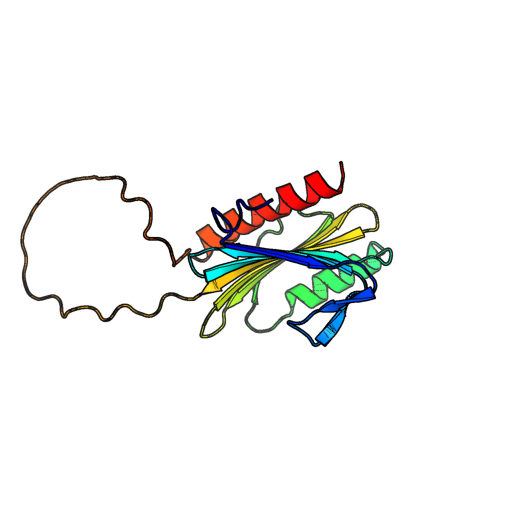0 94.88 93 THR A N 1
ATOM 675 C CA . THR A 1 93 ? -1.524 -1.797 8.733 1.00 94.88 93 THR A CA 1
ATOM 676 C C . THR A 1 93 ? -1.251 -2.951 7.785 1.00 94.88 93 THR A C 1
ATOM 678 O O . THR A 1 93 ? -0.327 -3.732 8.010 1.00 94.88 93 THR A O 1
ATOM 681 N N . VAL A 1 94 ? -2.027 -3.035 6.707 1.00 96.50 94 VAL A N 1
ATOM 682 C CA . VAL A 1 94 ? -1.708 -3.878 5.550 1.00 96.50 94 VAL A CA 1
ATOM 683 C C . VAL A 1 94 ? -1.100 -2.992 4.476 1.00 96.50 94 VAL A C 1
ATOM 685 O O . VAL A 1 94 ? -1.619 -1.912 4.209 1.00 96.50 94 VAL A O 1
ATOM 688 N N . THR A 1 95 ? 0.010 -3.412 3.878 1.00 96.25 95 THR A N 1
ATOM 689 C CA . THR A 1 95 ? 0.644 -2.714 2.753 1.00 96.25 95 THR A CA 1
ATOM 690 C C . THR A 1 95 ? 1.018 -3.693 1.655 1.00 96.25 95 THR A C 1
ATOM 692 O O . THR A 1 95 ? 1.728 -4.664 1.922 1.00 96.25 95 THR A O 1
ATOM 695 N N . TYR A 1 96 ? 0.591 -3.385 0.437 1.00 96.69 96 TYR A N 1
ATOM 696 C CA . TYR A 1 96 ? 0.971 -4.044 -0.804 1.00 96.69 96 TYR A CA 1
ATOM 697 C C . TYR A 1 96 ? 1.932 -3.158 -1.580 1.00 96.69 96 TYR A C 1
ATOM 699 O O . TYR A 1 96 ? 1.752 -1.941 -1.639 1.00 96.69 96 TYR A O 1
ATOM 707 N N . ARG A 1 97 ? 2.967 -3.765 -2.153 1.00 96.25 97 ARG A N 1
ATOM 708 C CA . ARG A 1 97 ? 3.939 -3.087 -3.011 1.00 96.25 97 ARG A CA 1
ATOM 709 C C . ARG A 1 97 ? 4.250 -3.980 -4.197 1.00 96.25 97 ARG A C 1
ATOM 711 O O . ARG A 1 97 ? 4.437 -5.180 -3.993 1.00 96.25 97 ARG A O 1
ATOM 718 N N . GLY A 1 98 ? 4.314 -3.421 -5.395 1.00 95.75 98 GLY A N 1
ATOM 719 C CA . GLY A 1 98 ? 4.546 -4.223 -6.588 1.00 95.75 98 GLY A CA 1
ATOM 720 C C . GLY A 1 98 ? 4.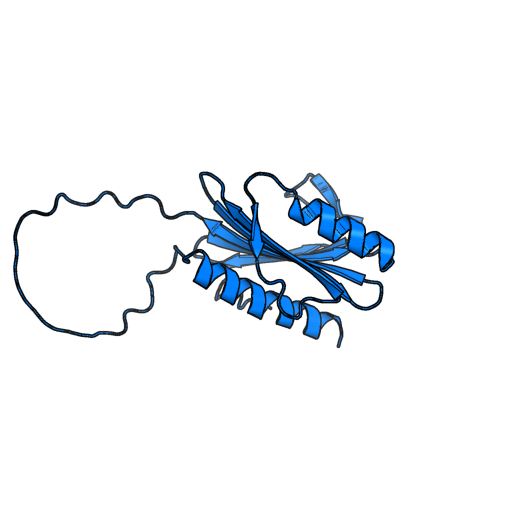883 -3.415 -7.827 1.00 95.75 98 GLY A C 1
ATOM 721 O O . GLY A 1 98 ? 4.590 -2.220 -7.915 1.00 95.75 98 GLY A O 1
ATOM 722 N N . LEU A 1 99 ? 5.526 -4.096 -8.774 1.00 94.88 99 LEU A N 1
ATOM 723 C CA . LEU A 1 99 ? 5.935 -3.538 -10.058 1.00 94.88 99 LEU A CA 1
ATOM 724 C C . LEU A 1 99 ? 4.847 -3.745 -11.120 1.00 94.88 99 LEU A C 1
ATOM 726 O O . LEU A 1 99 ? 4.370 -4.864 -11.321 1.00 94.88 99 LEU A O 1
ATOM 730 N N . PHE A 1 100 ? 4.508 -2.678 -11.837 1.00 92.75 100 PHE A N 1
ATOM 731 C CA . PHE A 1 100 ? 3.570 -2.666 -12.957 1.00 92.75 100 PHE A CA 1
ATOM 732 C C . PHE A 1 100 ? 4.254 -2.024 -14.167 1.00 92.75 100 PHE A C 1
ATOM 734 O O . PHE A 1 100 ? 4.414 -0.808 -14.224 1.00 92.75 100 PHE A O 1
ATOM 741 N N . GLY A 1 101 ? 4.695 -2.840 -15.129 1.00 91.31 101 GLY A N 1
ATOM 742 C CA . GLY A 1 101 ? 5.570 -2.358 -16.201 1.00 91.31 101 GLY A CA 1
ATOM 743 C C . GLY A 1 101 ? 6.922 -1.928 -15.627 1.00 91.31 101 GLY A C 1
ATOM 744 O O . GLY A 1 101 ? 7.689 -2.779 -15.182 1.00 91.31 101 GLY A O 1
ATOM 745 N N . ASP A 1 102 ? 7.189 -0.625 -15.614 1.00 90.25 102 ASP A N 1
ATOM 746 C CA . ASP A 1 102 ? 8.344 0.011 -14.968 1.00 90.25 102 ASP A CA 1
ATOM 747 C C . ASP A 1 102 ? 7.953 0.923 -13.787 1.00 90.25 102 ASP A C 1
ATOM 749 O O . ASP A 1 102 ? 8.817 1.566 -13.194 1.00 90.25 102 ASP A O 1
ATOM 753 N N . ALA A 1 103 ? 6.673 0.963 -13.403 1.00 89.81 103 ALA A N 1
ATOM 754 C CA . ALA A 1 103 ? 6.183 1.761 -12.285 1.00 89.81 103 ALA A CA 1
ATOM 755 C C . ALA A 1 103 ? 6.095 0.930 -10.999 1.00 89.81 103 ALA A C 1
ATOM 757 O O . ALA A 1 103 ? 5.502 -0.153 -10.975 1.00 89.81 103 ALA A O 1
ATOM 758 N N . TRP A 1 104 ? 6.644 1.453 -9.902 1.00 92.38 104 TRP A N 1
ATOM 759 C CA . TRP A 1 104 ? 6.514 0.841 -8.580 1.00 92.38 104 TRP A CA 1
ATOM 760 C C . TRP A 1 104 ? 5.370 1.482 -7.801 1.00 92.38 104 TRP A C 1
ATOM 762 O O . TRP A 1 104 ? 5.366 2.689 -7.548 1.00 92.38 104 TRP A O 1
ATOM 772 N N . LEU A 1 105 ? 4.387 0.668 -7.425 1.00 92.94 105 LEU A N 1
ATOM 773 C CA . LEU A 1 105 ? 3.197 1.113 -6.711 1.00 92.94 105 LEU A CA 1
ATOM 774 C C . LEU A 1 105 ? 3.232 0.609 -5.271 1.00 92.94 105 LEU A C 1
ATOM 776 O O . LEU A 1 105 ? 3.656 -0.514 -4.996 1.00 92.94 105 LEU A O 1
ATOM 780 N N . SER A 1 106 ? 2.735 1.430 -4.348 1.00 93.62 106 SER A N 1
ATOM 781 C CA . SER A 1 106 ? 2.524 1.063 -2.949 1.00 93.62 106 SER A CA 1
ATOM 782 C C . SER A 1 106 ? 1.125 1.467 -2.514 1.00 93.62 106 SER A C 1
ATOM 784 O O . SER A 1 106 ? 0.672 2.576 -2.776 1.00 93.62 106 SER A O 1
ATOM 786 N N . CYS A 1 107 ? 0.439 0.578 -1.816 1.00 94.25 107 CYS A N 1
ATOM 787 C CA . CYS A 1 107 ? -0.940 0.765 -1.405 1.00 94.25 107 CYS A CA 1
ATOM 788 C C . CYS A 1 107 ? -1.152 0.191 -0.003 1.00 94.25 107 CYS A C 1
ATOM 790 O O . CYS A 1 107 ? -0.686 -0.909 0.291 1.00 94.25 107 CYS A O 1
ATOM 792 N N . SER A 1 108 ? -1.810 0.926 0.893 1.00 94.62 108 SER A N 1
ATOM 793 C CA . SER A 1 108 ? -1.998 0.499 2.279 1.00 94.62 108 SER A CA 1
ATOM 794 C C . SER A 1 108 ? -3.352 0.874 2.862 1.00 94.62 108 SER A C 1
ATOM 796 O O . SER A 1 108 ? -3.935 1.894 2.507 1.00 94.62 108 SER A O 1
ATOM 798 N N . ILE A 1 109 ? -3.823 0.051 3.801 1.00 94.50 109 ILE A N 1
ATOM 799 C CA . ILE A 1 109 ? -4.938 0.377 4.695 1.00 94.50 109 ILE A CA 1
ATOM 800 C C . ILE A 1 109 ? -4.451 0.220 6.132 1.00 94.50 109 ILE A C 1
ATOM 802 O O . ILE A 1 109 ? -3.899 -0.819 6.507 1.00 94.50 109 ILE A O 1
ATOM 806 N N . THR A 1 110 ? -4.665 1.255 6.936 1.00 93.88 110 THR A N 1
ATOM 807 C CA . THR A 1 110 ? -4.384 1.269 8.370 1.00 93.88 110 THR A CA 1
ATOM 808 C C . THR A 1 110 ? -5.686 1.332 9.145 1.00 93.88 110 THR A C 1
ATOM 810 O O . THR A 1 110 ? -6.539 2.166 8.860 1.00 93.88 110 THR A O 1
ATOM 813 N N . ALA A 1 111 ? -5.810 0.456 10.137 1.00 91.69 111 ALA A N 1
ATOM 814 C CA . ALA A 1 111 ? -6.899 0.441 11.096 1.00 91.69 111 ALA A CA 1
ATOM 815 C C . ALA A 1 111 ? -6.359 0.650 12.517 1.00 91.69 111 ALA A C 1
ATOM 817 O O . ALA A 1 111 ? -5.289 0.118 12.844 1.00 91.69 111 ALA A O 1
ATOM 818 N N . PRO A 1 112 ? -7.083 1.364 13.391 1.00 88.19 112 PRO A N 1
ATOM 819 C CA . PRO A 1 112 ? -6.791 1.353 14.815 1.00 88.19 112 PRO A CA 1
ATOM 820 C C . PRO A 1 112 ? -6.972 -0.069 15.367 1.00 88.19 112 PRO A C 1
ATOM 822 O O . PRO A 1 112 ? -7.833 -0.827 14.915 1.00 88.19 112 PRO A O 1
ATOM 825 N N . VAL A 1 113 ? -6.159 -0.461 16.349 1.00 79.69 113 VAL A N 1
ATOM 826 C CA . VAL A 1 113 ? -6.447 -1.688 17.108 1.00 79.69 113 VAL A CA 1
ATOM 827 C C . VAL A 1 113 ? -7.677 -1.459 17.981 1.00 79.69 113 VAL A C 1
ATOM 829 O O . VAL A 1 113 ? -7.864 -0.369 18.527 1.00 79.69 113 VAL A O 1
ATOM 832 N N . ALA A 1 114 ? -8.495 -2.499 18.165 1.00 62.94 114 ALA A N 1
ATOM 833 C CA . ALA A 1 114 ? -9.532 -2.470 19.186 1.00 62.94 114 ALA A CA 1
ATOM 834 C C . ALA A 1 114 ? -8.890 -2.160 20.537 1.00 62.94 114 ALA A C 1
ATOM 836 O O . ALA A 1 114 ? -8.035 -2.919 21.002 1.00 62.94 114 ALA A O 1
ATOM 837 N N . LYS A 1 115 ? -9.330 -1.093 21.206 1.00 53.66 115 LYS A N 1
ATOM 838 C CA . LYS A 1 115 ? -9.152 -1.052 22.656 1.00 53.66 115 LYS A CA 1
ATOM 839 C C . LYS A 1 115 ? -9.922 -2.246 23.225 1.00 53.66 115 LYS A C 1
ATOM 841 O O . LYS A 1 115 ? -11.050 -2.474 22.778 1.00 53.66 115 LYS A O 1
ATOM 846 N N . PRO A 1 116 ? -9.358 -3.015 24.172 1.00 45.34 116 PRO A N 1
ATOM 847 C CA . PRO A 1 116 ? -10.167 -3.931 24.957 1.00 45.34 116 PRO A CA 1
ATOM 848 C C . PRO A 1 116 ? -11.340 -3.118 25.500 1.00 45.34 116 PRO A C 1
ATOM 850 O O . PRO A 1 116 ? -11.123 -2.110 26.173 1.00 45.34 116 PRO A O 1
ATOM 853 N N . ALA A 1 117 ? -12.564 -3.476 25.116 1.00 50.84 117 ALA A N 1
ATOM 854 C CA . ALA A 1 117 ? -13.734 -2.872 25.726 1.00 50.84 117 ALA A CA 1
ATOM 855 C C . ALA A 1 117 ? -13.624 -3.117 27.235 1.00 50.84 117 ALA A C 1
ATOM 857 O O . ALA A 1 117 ? -13.287 -4.236 27.634 1.00 50.84 117 ALA A O 1
ATOM 858 N N . ASP A 1 118 ? -13.894 -2.100 28.057 1.00 34.28 118 ASP A N 1
ATOM 859 C CA . ASP A 1 118 ? -14.224 -2.332 29.462 1.00 34.28 118 ASP A CA 1
ATOM 860 C C . ASP A 1 118 ? -15.386 -3.329 29.461 1.00 34.28 118 ASP A C 1
ATOM 862 O O . ASP A 1 118 ? -16.523 -2.981 29.140 1.00 34.28 118 ASP A O 1
ATOM 866 N N . GLN A 1 119 ? -15.094 -4.605 29.712 1.00 39.06 119 GLN A N 1
ATOM 867 C CA . GLN A 1 119 ? -16.131 -5.604 29.892 1.00 39.06 119 GLN A CA 1
ATOM 868 C C . GLN A 1 119 ? -16.848 -5.243 31.194 1.00 39.06 119 GLN A C 1
ATOM 870 O O . GLN A 1 119 ? -16.208 -5.277 32.250 1.00 39.06 119 GLN A O 1
ATOM 875 N N . PRO A 1 120 ? -18.158 -4.932 31.190 1.00 37.69 120 PRO A N 1
ATOM 876 C CA . PRO A 1 120 ? -18.911 -5.036 32.425 1.00 37.69 120 PRO A CA 1
ATOM 877 C C . PRO A 1 120 ? -18.805 -6.493 32.887 1.00 37.69 120 PRO A C 1
ATOM 879 O O . PRO A 1 120 ? -19.051 -7.420 32.112 1.00 37.69 120 PRO A O 1
ATOM 882 N N . ALA A 1 121 ? -18.368 -6.687 34.133 1.00 38.69 121 ALA A N 1
ATOM 883 C CA . ALA A 1 121 ? -18.222 -7.999 34.748 1.00 38.69 121 ALA A CA 1
ATOM 884 C C . ALA A 1 121 ? -19.484 -8.839 34.494 1.00 38.69 121 ALA A C 1
ATOM 886 O O . ALA A 1 121 ? -20.590 -8.436 34.857 1.00 38.69 121 ALA A O 1
ATOM 887 N N . SER A 1 122 ? -19.325 -9.990 33.837 1.00 40.34 122 SER A N 1
ATOM 888 C CA . SER A 1 122 ? -20.436 -10.871 33.491 1.00 40.34 122 SER A CA 1
ATOM 889 C C . SER A 1 122 ? -21.047 -11.467 34.760 1.00 40.34 122 SER A C 1
ATOM 891 O O . SER A 1 122 ? -20.542 -12.446 35.313 1.00 40.34 122 SER A O 1
ATOM 893 N N . GLY A 1 123 ? -22.142 -10.869 35.217 1.00 33.97 123 GLY A N 1
ATOM 894 C CA . GLY A 1 123 ? -23.054 -11.431 36.198 1.00 33.97 123 GLY A CA 1
ATOM 895 C C . GLY A 1 123 ? -24.378 -11.805 35.533 1.00 33.97 123 GLY A C 1
ATOM 896 O O . GLY A 1 123 ? -25.081 -10.935 35.039 1.00 33.97 123 GLY A O 1
ATOM 897 N N . ALA A 1 124 ? -24.709 -13.095 35.618 1.00 36.47 124 ALA A N 1
ATOM 898 C CA . ALA A 1 124 ? -26.032 -13.704 35.458 1.00 36.47 124 ALA A CA 1
ATOM 899 C C . ALA A 1 124 ? -26.655 -13.839 34.049 1.00 36.47 124 ALA A C 1
ATOM 901 O O . ALA A 1 124 ? -26.576 -12.990 33.171 1.00 36.47 124 ALA A O 1
ATOM 902 N N . ALA A 1 125 ? -27.299 -14.996 33.889 1.00 39.41 125 ALA A N 1
ATOM 903 C CA . ALA A 1 125 ? -27.938 -15.532 32.700 1.00 39.41 125 ALA A CA 1
ATOM 904 C C . ALA A 1 125 ? -29.311 -14.911 32.397 1.00 39.41 125 ALA A C 1
ATOM 906 O O . ALA A 1 125 ? -30.080 -14.650 33.320 1.00 39.41 125 ALA A O 1
ATOM 907 N N . SER A 1 126 ? -29.679 -14.843 31.111 1.00 37.75 126 SER A N 1
ATOM 908 C CA . SER A 1 126 ? -30.969 -15.349 30.605 1.00 37.75 126 SER A CA 1
ATOM 909 C C . SER A 1 126 ? -31.093 -15.267 29.078 1.00 37.75 126 SER A C 1
ATOM 911 O O . SER A 1 126 ? -30.478 -14.449 28.407 1.00 37.75 126 SER A O 1
ATOM 913 N N . THR A 1 127 ? -31.903 -16.200 28.588 1.00 39.25 127 THR A N 1
ATOM 914 C CA . THR A 1 127 ? -32.369 -16.544 27.237 1.00 39.25 127 THR A CA 1
ATOM 915 C C . THR A 1 127 ? -32.763 -15.390 26.302 1.00 39.25 127 THR A C 1
ATOM 917 O O . THR A 1 127 ? -33.489 -14.503 26.736 1.00 39.25 127 THR A O 1
ATOM 920 N N . ALA A 1 128 ? -32.455 -15.499 24.999 1.00 30.75 128 ALA A N 1
ATOM 921 C CA . ALA A 1 128 ? -33.436 -15.653 23.903 1.00 30.75 128 ALA A CA 1
ATOM 922 C C . ALA A 1 128 ? -32.817 -15.420 22.507 1.00 30.75 128 ALA A C 1
ATOM 924 O O . ALA A 1 128 ? -31.927 -14.601 22.307 1.00 30.75 128 ALA A O 1
ATOM 92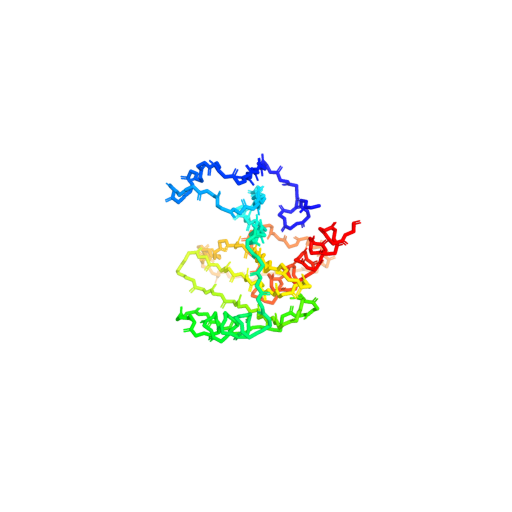5 N N . THR A 1 129 ? -33.355 -16.171 21.553 1.00 36.59 129 THR A N 1
ATOM 926 C CA . THR A 1 129 ? -33.173 -16.168 20.100 1.00 36.59 129 THR A CA 1
ATOM 927 C C . THR A 1 129 ? -33.385 -14.802 19.433 1.00 36.59 129 THR A C 1
ATOM 929 O O . THR A 1 129 ? -34.439 -14.206 19.618 1.00 36.59 129 THR A O 1
ATOM 932 N N . ALA A 1 130 ? -32.4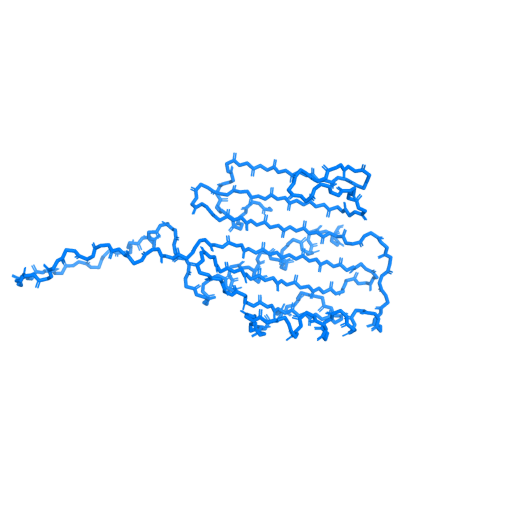60 -14.392 18.558 1.00 30.28 130 ALA A N 1
ATOM 933 C CA . ALA A 1 130 ? -32.742 -13.788 17.247 1.00 30.28 130 ALA A CA 1
ATOM 934 C C . ALA A 1 130 ? -31.427 -13.642 16.465 1.00 30.28 130 ALA A C 1
ATOM 936 O O . ALA A 1 130 ? -30.530 -12.906 16.865 1.00 30.28 130 ALA A O 1
ATOM 937 N N . ALA A 1 131 ? -31.327 -14.350 15.340 1.00 41.41 131 ALA A N 1
ATOM 938 C CA . ALA A 1 131 ? -30.396 -13.996 14.285 1.00 41.41 131 ALA A CA 1
ATOM 939 C C . ALA A 1 131 ? -30.891 -12.685 13.660 1.00 41.41 131 ALA A C 1
ATOM 941 O O . ALA A 1 131 ? -31.905 -12.671 12.966 1.00 41.41 131 ALA A O 1
ATOM 942 N N . SER A 1 132 ? -30.194 -11.589 13.930 1.00 32.59 132 SER A N 1
ATOM 943 C CA . SER A 1 132 ? -30.107 -10.484 12.987 1.00 32.59 132 SER A CA 1
ATOM 944 C C . SER A 1 132 ? -28.682 -10.468 12.453 1.00 32.59 132 SER A C 1
ATOM 946 O O . SER A 1 132 ? -27.720 -10.617 13.210 1.00 32.59 132 SER A O 1
ATOM 948 N N . GLU A 1 133 ? -28.548 -10.327 11.137 1.00 34.59 133 GLU A N 1
ATOM 949 C CA . GLU A 1 133 ? -27.322 -9.856 10.504 1.00 34.59 133 GLU A CA 1
ATOM 950 C C . GLU A 1 133 ? -27.035 -8.456 11.054 1.00 34.59 133 GLU A C 1
ATOM 952 O O . GLU A 1 133 ? -27.425 -7.435 10.491 1.00 34.59 133 GLU A O 1
ATOM 957 N N . ALA A 1 134 ? -26.409 -8.401 12.226 1.00 30.94 134 ALA A N 1
ATOM 958 C CA . ALA A 1 134 ? -25.787 -7.190 12.699 1.00 30.94 134 ALA A CA 1
ATOM 959 C C . ALA A 1 134 ? -24.623 -6.923 11.745 1.00 30.94 134 ALA A C 1
ATOM 961 O O . ALA A 1 134 ? -23.640 -7.669 11.727 1.00 30.94 134 ALA A O 1
ATOM 962 N N . ALA A 1 135 ? -24.756 -5.873 10.933 1.00 37.88 135 ALA A N 1
ATOM 963 C CA . ALA A 1 135 ? -23.615 -5.262 10.275 1.00 37.88 135 ALA A CA 1
ATOM 964 C C . ALA A 1 135 ? -22.493 -5.127 11.322 1.00 37.88 135 ALA A C 1
ATOM 966 O O . ALA A 1 135 ? -22.771 -4.668 12.438 1.00 37.88 135 ALA A O 1
ATOM 967 N N . PRO A 1 136 ? -21.265 -5.590 11.028 1.00 38.22 136 PRO A N 1
ATOM 968 C CA . PRO A 1 136 ? -20.194 -5.562 12.006 1.00 38.22 136 PRO A CA 1
ATOM 969 C C . PRO A 1 136 ? -20.018 -4.120 12.472 1.00 38.22 136 PRO A C 1
ATOM 971 O O . PRO A 1 136 ? -19.841 -3.221 11.652 1.00 38.22 136 PRO A O 1
ATOM 974 N N . THR A 1 137 ? -20.115 -3.906 13.786 1.00 40.31 137 THR A N 1
ATOM 975 C CA . THR A 1 137 ? -19.843 -2.620 14.432 1.00 40.31 137 THR A CA 1
ATOM 976 C C . THR A 1 137 ? -18.567 -2.037 13.845 1.00 40.31 137 THR A C 1
ATOM 978 O O . THR A 1 137 ? -17.492 -2.635 13.940 1.00 40.31 137 THR A O 1
ATOM 981 N N . ALA A 1 138 ? -18.730 -0.892 13.193 1.00 43.94 138 ALA A N 1
ATOM 982 C CA . ALA A 1 138 ? -17.671 -0.138 12.565 1.00 43.94 138 ALA A CA 1
ATOM 983 C C . ALA A 1 138 ? -16.532 0.110 13.571 1.00 43.94 138 ALA A C 1
ATOM 985 O O . ALA A 1 138 ? -16.773 0.581 14.682 1.00 43.94 138 ALA A O 1
ATOM 986 N N . GLY A 1 139 ? -15.297 -0.236 13.193 1.00 51.75 139 GLY A N 1
ATOM 987 C CA . GLY A 1 139 ? -14.095 0.198 13.917 1.00 51.75 139 GLY A CA 1
ATOM 988 C C . GLY A 1 139 ? -13.061 -0.870 14.279 1.00 51.75 139 GLY A C 1
ATOM 989 O O . GLY A 1 139 ? -11.973 -0.505 14.710 1.00 51.75 139 GLY A O 1
ATOM 990 N N . VAL A 1 140 ? -13.318 -2.169 14.086 1.00 57.72 140 VAL A N 1
ATOM 991 C CA . VAL A 1 140 ? -12.287 -3.204 14.311 1.00 57.72 140 VAL A CA 1
ATOM 992 C C . VAL A 1 140 ? -12.362 -4.275 13.233 1.00 57.72 140 VAL A C 1
ATOM 994 O O . VAL A 1 140 ? -13.114 -5.243 13.334 1.00 57.72 140 VAL A O 1
ATOM 997 N N . LEU A 1 141 ? -11.538 -4.132 12.197 1.00 71.38 141 LEU A N 1
ATOM 998 C CA . LEU A 1 141 ? -11.330 -5.215 11.244 1.00 71.38 141 LEU A CA 1
ATOM 999 C C . LEU A 1 141 ? -10.385 -6.251 11.858 1.00 71.38 141 LEU A C 1
ATOM 1001 O O . LEU A 1 141 ? -9.312 -5.922 12.367 1.00 71.38 141 LEU A O 1
ATOM 1005 N N . THR A 1 142 ? -10.768 -7.527 11.792 1.00 82.38 142 THR A N 1
ATOM 1006 C CA . THR A 1 142 ? -9.826 -8.615 12.081 1.00 82.38 142 THR A CA 1
ATOM 1007 C C . THR A 1 142 ? -8.659 -8.555 11.093 1.00 82.38 142 THR A C 1
ATOM 1009 O O . THR A 1 142 ? -8.806 -8.049 9.981 1.00 82.38 142 THR A O 1
ATOM 1012 N N . GLY A 1 143 ? -7.500 -9.121 11.451 1.00 82.31 143 GLY A N 1
ATOM 1013 C CA . GLY A 1 143 ? -6.340 -9.132 10.548 1.00 82.31 143 GLY A CA 1
ATOM 1014 C C . GLY A 1 143 ? -6.649 -9.738 9.171 1.00 82.31 143 GLY A C 1
ATOM 1015 O O . GLY A 1 143 ? -6.180 -9.221 8.162 1.00 82.31 14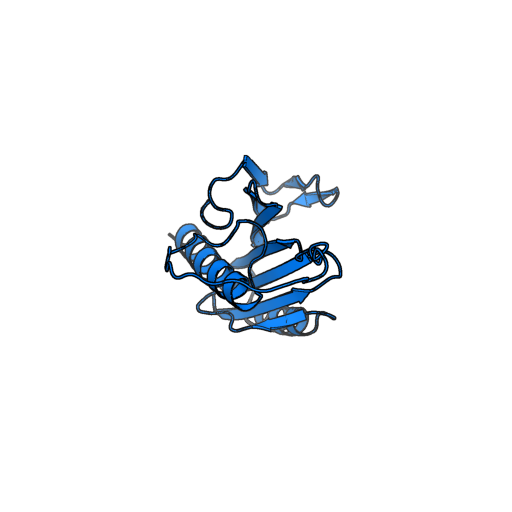3 GLY A O 1
ATOM 1016 N N . LYS A 1 144 ? -7.498 -10.776 9.118 1.00 86.31 144 LYS A N 1
ATOM 1017 C CA . LYS A 1 144 ? -7.963 -11.362 7.855 1.00 86.31 144 LYS A CA 1
ATOM 1018 C C . LYS A 1 144 ? -8.861 -10.394 7.079 1.00 86.31 144 LYS A C 1
ATOM 1020 O O . LYS A 1 144 ? -8.578 -10.124 5.921 1.00 86.31 144 LYS A O 1
ATOM 1025 N N . ALA A 1 145 ? -9.887 -9.830 7.722 1.00 87.69 145 ALA A N 1
ATOM 1026 C CA . ALA A 1 145 ? -10.810 -8.900 7.067 1.00 87.69 145 ALA A CA 1
ATOM 1027 C C . ALA A 1 145 ? -10.095 -7.649 6.530 1.00 87.69 145 ALA A C 1
ATOM 1029 O O . ALA A 1 145 ? -10.411 -7.174 5.442 1.00 87.69 145 ALA A O 1
ATOM 1030 N N . LEU A 1 146 ? -9.101 -7.144 7.265 1.00 89.88 146 LEU A N 1
ATOM 1031 C CA . LEU A 1 146 ? -8.271 -6.031 6.815 1.00 89.88 146 LEU A CA 1
ATOM 1032 C C . LEU A 1 146 ? -7.407 -6.416 5.606 1.00 89.88 146 LEU A C 1
ATOM 1034 O O . LEU A 1 146 ? -7.293 -5.626 4.676 1.00 89.88 146 LEU A O 1
ATOM 1038 N N . THR A 1 147 ? -6.831 -7.623 5.603 1.00 91.50 147 THR A N 1
ATOM 1039 C CA . THR A 1 147 ? -6.006 -8.118 4.485 1.00 91.50 147 THR A CA 1
ATOM 1040 C C . THR A 1 147 ? -6.837 -8.287 3.215 1.00 91.50 147 THR A C 1
ATOM 1042 O O . THR A 1 147 ? -6.435 -7.767 2.176 1.00 91.50 147 THR A O 1
ATOM 1045 N N . ASP A 1 148 ? -8.018 -8.908 3.313 1.00 90.00 148 ASP A N 1
ATOM 1046 C CA . ASP A 1 148 ? -8.933 -9.119 2.180 1.00 90.00 148 ASP A CA 1
ATOM 1047 C C . ASP A 1 148 ? -9.424 -7.777 1.596 1.00 90.00 148 ASP A C 1
ATOM 1049 O O . ASP A 1 148 ? -9.432 -7.573 0.376 1.00 90.00 148 ASP A O 1
ATOM 1053 N N . ARG A 1 149 ? -9.802 -6.831 2.474 1.00 91.19 149 ARG A N 1
ATOM 1054 C CA . ARG A 1 149 ? -10.242 -5.482 2.082 1.00 91.19 149 ARG A CA 1
ATOM 1055 C C . ARG A 1 149 ? -9.117 -4.708 1.399 1.00 91.19 149 ARG A C 1
ATOM 1057 O O . ARG A 1 149 ? -9.334 -4.132 0.336 1.00 91.19 149 ARG A O 1
ATOM 1064 N N . ALA A 1 150 ? -7.922 -4.718 1.987 1.00 91.69 150 ALA A N 1
ATOM 1065 C CA . ALA A 1 150 ? -6.761 -4.047 1.419 1.00 91.69 150 ALA A CA 1
ATOM 1066 C C . ALA A 1 150 ? -6.349 -4.662 0.077 1.00 91.69 150 ALA A C 1
ATOM 1068 O O . ALA A 1 150 ? -6.108 -3.913 -0.862 1.00 91.69 150 ALA A O 1
ATOM 1069 N N . GLY A 1 151 ? -6.333 -5.993 -0.046 1.00 90.94 151 GLY A N 1
ATOM 1070 C CA . GLY A 1 151 ? -5.976 -6.674 -1.293 1.00 90.94 151 GLY A CA 1
ATOM 1071 C C . GLY A 1 151 ? -6.909 -6.287 -2.438 1.00 90.94 151 GLY A C 1
ATOM 1072 O O . GLY A 1 151 ? -6.457 -5.816 -3.480 1.00 90.94 151 GLY A O 1
ATOM 1073 N N . SER A 1 152 ? -8.220 -6.381 -2.200 1.00 89.94 152 SER A N 1
ATOM 1074 C CA . SER A 1 152 ? -9.241 -6.027 -3.195 1.00 89.94 152 SER A CA 1
ATOM 1075 C C . SER A 1 152 ? -9.142 -4.561 -3.629 1.00 89.94 152 SER A C 1
ATOM 1077 O O . SER A 1 152 ? -9.160 -4.257 -4.822 1.00 89.94 152 SER A O 1
ATOM 1079 N N . TRP A 1 153 ? -8.999 -3.642 -2.668 1.00 91.19 153 TRP A N 1
ATOM 1080 C CA . TRP A 1 153 ? -8.887 -2.216 -2.969 1.00 91.19 153 TRP A CA 1
ATOM 1081 C C . TRP A 1 153 ? -7.600 -1.876 -3.724 1.00 91.19 153 TRP A C 1
ATOM 1083 O O . TRP A 1 153 ? -7.643 -1.141 -4.710 1.00 91.19 153 TRP A O 1
ATOM 1093 N N . CYS A 1 154 ? -6.464 -2.427 -3.298 1.00 91.56 154 CYS A N 1
ATOM 1094 C CA . CYS A 1 154 ? -5.178 -2.144 -3.921 1.00 91.56 154 CYS A CA 1
ATOM 1095 C C . CYS A 1 154 ? -5.128 -2.625 -5.372 1.00 91.56 154 CYS A C 1
ATOM 1097 O O . CYS A 1 154 ? -4.703 -1.865 -6.242 1.00 91.56 154 CYS A O 1
ATOM 1099 N N . VAL A 1 155 ? -5.638 -3.826 -5.663 1.00 88.81 155 VAL A N 1
ATOM 1100 C CA . VAL A 1 155 ? -5.758 -4.306 -7.049 1.00 88.81 155 VAL A CA 1
ATOM 1101 C C . VAL A 1 155 ? -6.619 -3.350 -7.879 1.00 88.81 155 VAL A C 1
ATOM 1103 O O . VAL A 1 155 ? -6.192 -2.938 -8.954 1.00 88.81 155 VAL A O 1
ATOM 1106 N N . GLN A 1 156 ? -7.768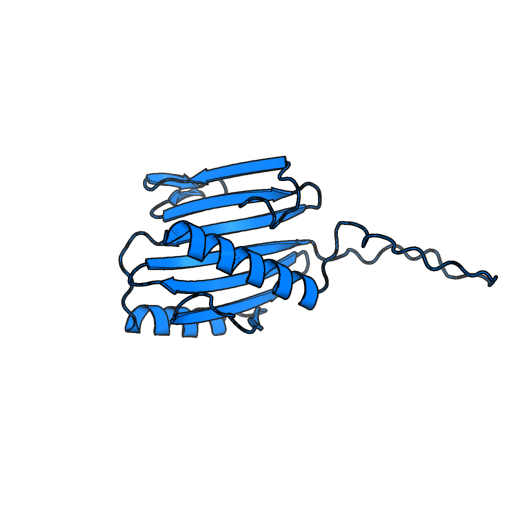 -2.903 -7.361 1.00 88.06 156 GLN A N 1
ATOM 1107 C CA . GLN A 1 156 ? -8.634 -1.954 -8.070 1.00 88.06 156 GLN A CA 1
ATOM 1108 C C . GLN A 1 156 ? -7.944 -0.605 -8.353 1.00 88.06 156 GLN A C 1
ATOM 1110 O O . GLN A 1 156 ? -8.117 -0.030 -9.433 1.00 88.06 156 GLN A O 1
ATOM 1115 N N . VAL A 1 157 ? -7.178 -0.076 -7.394 1.00 85.75 157 VAL A N 1
ATOM 1116 C CA . VAL A 1 157 ? -6.402 1.161 -7.580 1.00 85.75 157 VAL A CA 1
ATOM 1117 C C . VAL A 1 157 ? -5.380 0.982 -8.699 1.00 85.75 157 VAL A C 1
ATOM 1119 O O . VAL A 1 157 ? -5.339 1.806 -9.613 1.00 85.75 157 VAL A O 1
ATOM 1122 N N . ALA A 1 158 ? -4.609 -0.107 -8.668 1.00 85.44 158 ALA A N 1
ATOM 1123 C CA . ALA A 1 158 ? -3.584 -0.377 -9.670 1.00 85.44 158 ALA A CA 1
ATOM 1124 C C . ALA A 1 158 ? -4.173 -0.570 -11.075 1.00 85.44 158 ALA A C 1
ATOM 1126 O O . ALA A 1 158 ? -3.678 0.022 -12.031 1.00 85.44 158 ALA A O 1
ATOM 1127 N N . THR A 1 159 ? -5.272 -1.320 -11.214 1.00 82.69 159 THR A N 1
ATOM 1128 C CA . THR A 1 159 ? -5.926 -1.515 -12.520 1.00 82.69 159 THR A CA 1
ATOM 1129 C C . THR A 1 159 ? -6.482 -0.214 -13.089 1.00 82.69 159 THR A C 1
ATOM 1131 O O . THR A 1 159 ? -6.437 -0.006 -14.297 1.00 82.69 159 THR A O 1
ATOM 1134 N N . THR A 1 160 ? -6.983 0.679 -12.227 1.00 81.00 160 THR A N 1
ATOM 1135 C CA . THR A 1 160 ? -7.494 1.990 -12.658 1.00 81.00 160 THR A CA 1
ATOM 1136 C C . THR A 1 160 ? -6.360 2.915 -13.097 1.00 81.00 160 THR A C 1
ATOM 1138 O O . THR A 1 160 ? -6.536 3.670 -14.041 1.00 81.00 160 THR A O 1
ATOM 1141 N N . ALA A 1 161 ? -5.201 2.856 -12.436 1.00 70.69 161 ALA A N 1
ATOM 1142 C CA . ALA A 1 161 ? -4.037 3.667 -12.794 1.00 70.69 161 ALA A CA 1
ATOM 1143 C C . ALA A 1 161 ? -3.352 3.211 -14.097 1.00 70.69 161 ALA A C 1
ATOM 1145 O O . ALA A 1 161 ? -2.657 4.003 -14.726 1.00 70.69 161 ALA A O 1
ATOM 1146 N N . ALA A 1 162 ? -3.531 1.945 -14.484 1.00 65.88 162 ALA A N 1
ATOM 1147 C CA . ALA A 1 162 ? -2.953 1.356 -15.693 1.00 65.88 162 ALA A CA 1
ATOM 1148 C C . ALA A 1 162 ? -3.863 1.434 -16.939 1.00 65.88 162 ALA A C 1
ATOM 1150 O O . ALA A 1 162 ? -3.448 0.984 -18.008 1.00 65.88 162 ALA A O 1
ATOM 1151 N N . SER A 1 163 ? -5.094 1.943 -16.793 1.00 59.22 163 SER A N 1
ATOM 1152 C CA . SER A 1 163 ? -6.087 2.103 -17.872 1.00 59.22 163 SER A CA 1
ATOM 1153 C C . SER A 1 163 ? -6.060 3.514 -18.449 1.00 59.22 163 SER A C 1
ATOM 1155 O O . SER A 1 163 ? -6.236 3.639 -19.681 1.00 59.22 163 SER A O 1
#

Organism: NCBI:txid2321396

Sequence (163 aa):
MAAAVDEPDATRHYANGELSPDTGDIAHEYGCIFDGETGLTAKAWVFAPPVTPDEATRLVAEAGKVRGCQPVDPHDFGSPAVGTLCRTSTTTTVTYRGLFGDAWLSCSITAPVAKPADQPASGAASTATAASEAAPTAGVLTGKALTDRAGSWCVQVATTAAS

pLDDT: mean 77.29, std 19.99, range [30.28, 97.44]

Foldseek 3Di:
DQPLQPDFPDKDWADQQDQDPVPRDGDNWTKIWTAHPLRKIKMKIKNPDFADLVRQVVVQVVVCPDPQKHWDDLPVLEPPKTWIWHDDPFKIKIKIWYDDPRMIMIIMMMATADDPPPDPPDDDDDDDDDDDPDPPPRGHDDSVRRNVSRSVVSVVVVVVVVD